Protein AF-A0A955TAJ7-F1 (afdb_monomer)

Foldseek 3Di:
DPPLPPLVVLLCVLLVVVCLVVQLVVLVVVQVVVQPPHDRPPVLSVLLSLLSSLLSSLVSLVVCLVCLVVCLPVPCVRCDNVVVADSVRSNVSSVCSNVSSVVSVVVSCVVPVVVVVD

Solvent-accessible surface area (ba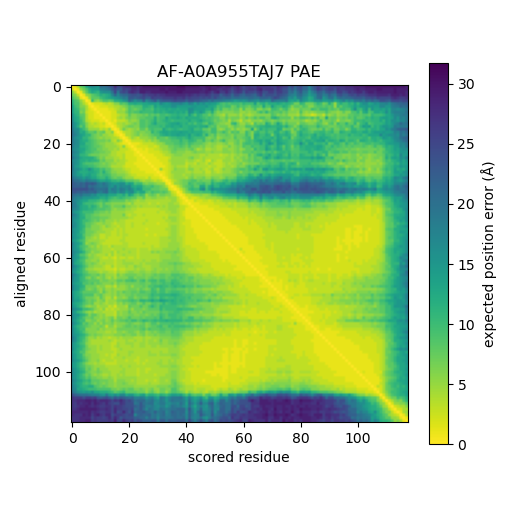ckbone atoms only — not comparable to full-atom values): 6492 Å² total; per-residue (Å²): 134,85,74,75,75,52,69,68,56,46,53,40,57,48,35,44,51,88,57,44,64,64,56,49,53,52,46,54,52,51,52,54,62,77,30,74,94,56,81,78,58,61,69,60,47,51,49,52,45,50,19,50,52,26,35,50,25,12,52,39,28,46,52,56,64,71,39,35,77,57,33,49,75,80,40,44,83,40,44,53,56,52,61,75,36,52,67,69,58,45,50,53,50,17,51,51,25,36,53,53,14,50,50,49,47,48,69,61,40,62,74,53,59,60,65,76,75,109

Structure (mmCIF, N/CA/C/O backbone):
data_AF-A0A955TAJ7-F1
#
_entry.id   AF-A0A955TAJ7-F1
#
loop_
_atom_site.group_PDB
_atom_site.id
_atom_site.type_symbol
_atom_site.label_atom_id
_atom_site.label_alt_id
_atom_site.label_comp_id
_atom_site.label_asym_id
_atom_site.label_entity_id
_atom_site.label_seq_id
_atom_site.pdbx_PDB_ins_code
_atom_site.Cartn_x
_atom_site.Cartn_y
_atom_site.Cartn_z
_atom_site.occupancy
_atom_site.B_iso_or_equiv
_atom_site.auth_seq_id
_atom_site.auth_comp_id
_atom_site.auth_asym_id
_atom_site.auth_atom_id
_atom_site.pdbx_PDB_model_num
ATOM 1 N N . MET A 1 1 ? -3.013 15.726 25.857 1.00 39.78 1 MET A N 1
ATOM 2 C CA . MET A 1 1 ? -3.507 16.052 24.502 1.00 39.78 1 MET A CA 1
ATOM 3 C C . MET A 1 1 ? -3.246 14.848 23.608 1.00 39.78 1 MET A C 1
ATOM 5 O O . MET A 1 1 ? -2.173 14.737 23.035 1.00 39.78 1 MET A O 1
ATOM 9 N N . THR A 1 2 ? -4.161 13.878 23.586 1.00 42.50 2 THR A N 1
ATOM 10 C CA . THR A 1 2 ? -4.044 12.680 22.743 1.00 42.50 2 THR A CA 1
ATOM 11 C C . THR A 1 2 ? -4.406 13.080 21.320 1.00 42.50 2 THR A C 1
ATOM 13 O O . THR A 1 2 ? -5.582 13.192 20.983 1.00 42.50 2 THR A O 1
ATOM 16 N N . SER A 1 3 ? -3.397 13.397 20.513 1.00 45.59 3 SER A N 1
ATOM 17 C CA . SER A 1 3 ? -3.559 13.656 19.088 1.00 45.59 3 SER A CA 1
ATOM 18 C C . SER A 1 3 ? -4.218 12.438 18.451 1.00 45.59 3 SER A C 1
ATOM 20 O O . SER A 1 3 ? -3.631 11.359 18.395 1.00 45.59 3 SER A O 1
ATOM 22 N N . THR A 1 4 ? -5.462 12.598 18.001 1.00 56.94 4 THR A N 1
ATOM 23 C CA . THR A 1 4 ? -6.142 11.629 17.145 1.00 56.94 4 THR A CA 1
ATOM 24 C C . THR A 1 4 ? -5.163 11.270 16.025 1.00 56.94 4 THR A C 1
ATOM 26 O O . THR A 1 4 ? -4.752 12.183 15.298 1.00 56.94 4 THR A O 1
ATOM 29 N N . PRO A 1 5 ? -4.703 10.011 15.892 1.00 56.72 5 PRO A N 1
ATOM 30 C CA . PRO A 1 5 ? -3.818 9.661 14.793 1.00 56.72 5 PRO A CA 1
ATOM 31 C C . PRO A 1 5 ? -4.544 10.036 13.503 1.00 56.72 5 PRO A C 1
ATOM 33 O O . PRO A 1 5 ? -5.714 9.688 13.322 1.00 56.72 5 PRO A O 1
ATOM 36 N N . SER A 1 6 ? -3.891 10.832 12.652 1.00 76.06 6 SER A N 1
ATOM 37 C CA . SER A 1 6 ? -4.514 11.302 11.418 1.00 76.06 6 SER A CA 1
ATOM 38 C C . SER A 1 6 ? -5.003 10.087 10.627 1.00 76.06 6 SER A C 1
ATOM 40 O O . SER A 1 6 ? -4.326 9.057 10.588 1.00 76.06 6 SER A O 1
ATOM 42 N N . LYS A 1 7 ? -6.186 10.177 10.003 1.00 72.38 7 LYS A N 1
ATOM 43 C CA . LYS A 1 7 ? -6.753 9.070 9.206 1.00 72.38 7 LYS A CA 1
ATOM 44 C C . LYS A 1 7 ? -5.724 8.501 8.220 1.00 72.38 7 LYS A C 1
ATOM 46 O O . LYS A 1 7 ? -5.642 7.293 8.048 1.00 72.38 7 LYS A O 1
ATOM 51 N N . LEU A 1 8 ? -4.877 9.371 7.665 1.00 72.38 8 LEU A N 1
ATOM 52 C CA . LEU A 1 8 ? -3.763 9.020 6.786 1.00 72.38 8 LEU A CA 1
ATOM 53 C C . LEU A 1 8 ? -2.785 8.014 7.418 1.00 72.38 8 LEU A C 1
ATOM 55 O O . LEU A 1 8 ? -2.403 7.040 6.779 1.00 72.38 8 LEU A O 1
ATOM 59 N N . LYS A 1 9 ? -2.414 8.216 8.687 1.00 74.56 9 LYS A N 1
ATOM 60 C CA . LYS A 1 9 ? -1.512 7.319 9.417 1.00 74.56 9 LYS A CA 1
ATOM 61 C C . LYS A 1 9 ? -2.155 5.957 9.675 1.00 74.56 9 LYS A C 1
ATOM 63 O O . LYS A 1 9 ? -1.482 4.942 9.563 1.00 74.56 9 LYS A O 1
ATOM 68 N N . ALA A 1 10 ? -3.458 5.925 9.955 1.00 74.56 10 ALA A N 1
ATOM 69 C CA . ALA A 1 10 ? -4.182 4.669 10.134 1.00 74.56 10 ALA A CA 1
ATOM 70 C C . ALA A 1 10 ? -4.235 3.849 8.831 1.00 74.56 10 ALA A C 1
ATOM 72 O O . ALA A 1 10 ? -4.032 2.639 8.868 1.00 74.56 10 ALA A O 1
ATOM 73 N N . PHE A 1 11 ? -4.452 4.496 7.680 1.00 73.06 11 PHE A N 1
ATOM 74 C CA . PHE A 1 11 ? -4.389 3.821 6.376 1.00 73.06 11 PHE A CA 1
ATOM 75 C C . PHE A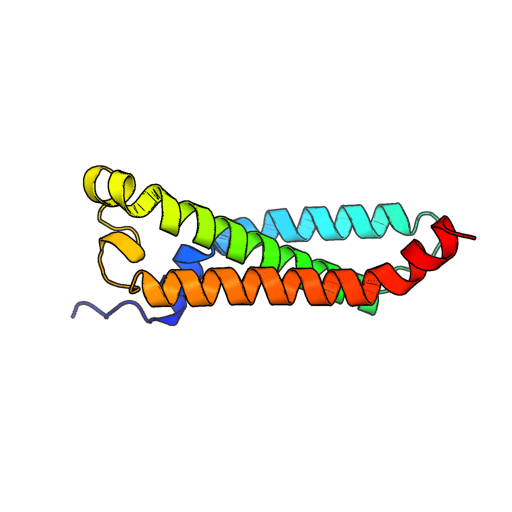 1 11 ? -2.962 3.384 6.014 1.00 73.06 11 PHE A C 1
ATOM 77 O O . PHE A 1 11 ? -2.778 2.310 5.449 1.00 73.06 11 PHE A O 1
ATOM 84 N N . ALA A 1 12 ? -1.944 4.164 6.389 1.00 74.62 12 ALA A N 1
ATOM 85 C CA . ALA A 1 12 ? -0.543 3.781 6.214 1.00 74.62 12 ALA A CA 1
ATOM 86 C C . ALA A 1 12 ? -0.140 2.567 7.072 1.00 74.62 12 ALA A C 1
ATOM 88 O O . ALA A 1 12 ? 0.614 1.705 6.617 1.00 74.62 12 ALA A O 1
ATOM 89 N N . GLU A 1 13 ? -0.657 2.485 8.301 1.00 78.56 13 GLU A N 1
ATOM 90 C CA . GLU A 1 13 ? -0.504 1.321 9.179 1.00 78.56 13 GLU A CA 1
ATOM 91 C C . GLU A 1 13 ? -1.222 0.094 8.600 1.00 78.56 13 GLU A C 1
ATOM 93 O O . GLU A 1 13 ? -0.621 -0.976 8.541 1.00 78.56 13 GLU A O 1
ATOM 98 N N . LEU A 1 14 ? -2.453 0.261 8.098 1.00 75.88 14 LEU A N 1
ATOM 99 C CA . LEU A 1 14 ? -3.228 -0.804 7.446 1.00 75.88 14 LEU A CA 1
ATOM 100 C C . LEU A 1 14 ? -2.498 -1.372 6.216 1.00 75.88 14 LEU A C 1
ATOM 102 O O . LEU A 1 14 ? -2.395 -2.582 6.043 1.00 75.88 14 LEU A O 1
ATOM 106 N N . GLY A 1 15 ? -1.928 -0.497 5.386 1.00 71.12 15 GLY A N 1
ATOM 107 C CA . GLY A 1 15 ? -1.125 -0.887 4.226 1.00 71.12 15 GLY A CA 1
ATOM 108 C C . GLY A 1 15 ? 0.266 -1.432 4.562 1.00 71.12 15 GLY A C 1
ATOM 109 O O . GLY A 1 15 ? 1.011 -1.792 3.655 1.00 71.12 15 GLY A O 1
ATOM 110 N N . ARG A 1 16 ? 0.650 -1.452 5.848 1.00 79.00 16 ARG A N 1
ATOM 111 C CA . ARG A 1 16 ? 2.006 -1.761 6.336 1.00 79.00 16 ARG A CA 1
ATOM 112 C C . ARG A 1 16 ? 3.093 -1.085 5.492 1.00 79.00 16 ARG A C 1
ATOM 114 O O . ARG A 1 16 ? 4.070 -1.726 5.105 1.00 79.00 16 ARG A O 1
ATOM 121 N N . ILE A 1 17 ? 2.937 0.222 5.239 1.00 73.56 17 ILE A N 1
ATOM 122 C CA . ILE A 1 17 ? 3.830 1.015 4.368 1.00 73.56 17 ILE A CA 1
ATOM 123 C C . ILE A 1 17 ? 5.301 0.930 4.813 1.00 73.56 17 ILE A C 1
ATOM 125 O O . ILE A 1 17 ? 6.202 1.021 3.987 1.00 73.56 17 ILE A O 1
ATOM 129 N N . SER A 1 18 ? 5.572 0.663 6.095 1.00 73.44 18 SER A N 1
ATOM 130 C CA . SER A 1 18 ? 6.942 0.457 6.589 1.00 73.44 18 SER A CA 1
ATOM 131 C C . SER A 1 18 ? 7.697 -0.688 5.893 1.00 73.44 18 SER A C 1
ATOM 133 O O . SER A 1 18 ? 8.921 -0.642 5.839 1.00 73.44 18 SER A O 1
ATOM 135 N N . ASN A 1 19 ? 6.999 -1.692 5.352 1.00 75.25 19 ASN A N 1
ATOM 136 C CA . ASN A 1 19 ? 7.602 -2.820 4.626 1.00 75.25 19 ASN A CA 1
ATOM 137 C C . ASN A 1 19 ? 7.719 -2.565 3.114 1.00 75.25 19 ASN A C 1
ATOM 139 O O . ASN A 1 19 ? 8.298 -3.366 2.379 1.00 75.25 19 ASN A O 1
ATOM 143 N N . MET A 1 20 ? 7.165 -1.450 2.637 1.00 74.62 20 MET A N 1
ATOM 144 C CA . MET A 1 20 ? 7.141 -1.084 1.226 1.00 74.62 20 MET A CA 1
ATOM 145 C C . MET A 1 20 ? 8.545 -0.968 0.603 1.00 74.62 20 MET A C 1
ATOM 147 O O . MET A 1 20 ? 8.691 -1.447 -0.518 1.00 74.62 20 MET A O 1
ATOM 151 N N . PRO A 1 21 ? 9.601 -0.465 1.285 1.00 78.44 21 PRO A N 1
ATOM 152 C CA . PRO A 1 21 ? 10.946 -0.398 0.704 1.00 78.44 21 PRO A CA 1
ATOM 153 C C . PRO A 1 21 ? 11.465 -1.742 0.183 1.00 78.44 21 PRO A C 1
ATOM 155 O O . PRO A 1 21 ? 11.994 -1.795 -0.920 1.00 78.44 21 PRO A O 1
ATOM 158 N N . THR A 1 22 ? 11.250 -2.838 0.918 1.00 75.06 22 THR A N 1
ATOM 159 C CA . THR A 1 22 ? 11.670 -4.185 0.495 1.00 75.06 22 THR A CA 1
ATOM 160 C C . THR A 1 22 ? 10.912 -4.654 -0.746 1.00 75.06 22 THR A C 1
ATOM 162 O O . THR A 1 22 ? 11.482 -5.265 -1.648 1.00 75.06 22 THR A O 1
ATOM 165 N N . CYS A 1 23 ? 9.615 -4.352 -0.812 1.00 75.19 23 CYS A N 1
ATOM 166 C CA . CYS A 1 23 ? 8.796 -4.684 -1.972 1.00 75.19 23 CYS A CA 1
ATOM 167 C C . CYS A 1 23 ? 9.274 -3.908 -3.213 1.00 75.19 23 CYS A C 1
ATOM 169 O O . CYS A 1 23 ? 9.459 -4.496 -4.276 1.00 75.19 23 CYS A O 1
ATOM 171 N N . LEU A 1 24 ? 9.579 -2.614 -3.052 1.00 79.06 24 LEU A N 1
ATOM 172 C CA . LEU A 1 24 ? 10.100 -1.752 -4.116 1.00 79.06 24 LEU A CA 1
ATOM 173 C C . LEU A 1 24 ? 11.465 -2.232 -4.631 1.00 79.06 24 LEU A C 1
ATOM 175 O O . LEU A 1 24 ? 11.663 -2.309 -5.841 1.00 79.06 24 LEU A O 1
ATOM 179 N N . THR A 1 25 ? 12.395 -2.604 -3.745 1.00 80.69 25 THR A N 1
ATOM 180 C CA . THR A 1 25 ? 13.716 -3.100 -4.168 1.00 80.69 25 THR A CA 1
ATOM 181 C C . THR A 1 25 ? 13.613 -4.389 -4.975 1.00 80.69 25 THR A C 1
ATOM 183 O O . THR A 1 25 ? 14.326 -4.539 -5.962 1.00 80.69 25 THR A O 1
ATOM 186 N N . ASN A 1 26 ? 12.695 -5.292 -4.615 1.00 81.06 26 ASN A N 1
ATOM 187 C CA . ASN A 1 26 ? 12.484 -6.535 -5.360 1.00 81.06 26 ASN A CA 1
ATOM 188 C C . ASN A 1 26 ? 11.955 -6.270 -6.775 1.00 81.06 26 ASN A C 1
ATOM 190 O O . ASN A 1 26 ? 12.395 -6.923 -7.720 1.00 81.06 26 ASN A O 1
ATOM 194 N N . VAL A 1 27 ? 11.053 -5.295 -6.934 1.00 80.38 27 VAL A N 1
ATOM 195 C CA . VAL A 1 27 ? 10.550 -4.892 -8.256 1.00 80.38 27 VAL A CA 1
ATOM 196 C C . VAL A 1 27 ? 11.663 -4.294 -9.107 1.00 80.38 27 VAL A C 1
ATOM 198 O O . VAL A 1 27 ? 11.815 -4.690 -10.257 1.00 80.38 27 VAL A O 1
ATOM 201 N N . LEU A 1 28 ? 12.479 -3.398 -8.544 1.00 80.06 28 LEU A N 1
ATOM 202 C CA . LEU A 1 28 ? 13.607 -2.800 -9.265 1.00 80.06 28 LEU A CA 1
ATOM 203 C C . LEU A 1 28 ? 14.610 -3.859 -9.735 1.00 80.06 28 LEU A C 1
ATOM 205 O O . LEU A 1 28 ? 15.052 -3.814 -10.881 1.00 80.06 28 LEU A O 1
ATOM 209 N N . VAL A 1 29 ? 14.926 -4.835 -8.879 1.00 82.00 29 VAL A N 1
ATOM 210 C CA . VAL A 1 29 ? 15.778 -5.972 -9.253 1.00 82.00 29 VAL A CA 1
ATOM 211 C C . VAL A 1 29 ? 15.129 -6.780 -10.377 1.00 82.00 29 VAL A C 1
ATOM 213 O O . VAL A 1 29 ? 15.790 -7.047 -11.378 1.00 82.00 29 VAL A O 1
ATOM 216 N N . GLY A 1 30 ? 13.837 -7.100 -10.275 1.00 76.38 30 GLY A N 1
ATOM 217 C CA . GLY A 1 30 ? 13.100 -7.803 -11.328 1.00 76.38 30 GLY A CA 1
ATOM 218 C C . GLY A 1 30 ? 13.135 -7.071 -12.672 1.00 76.38 30 GLY A C 1
ATOM 219 O O . GLY A 1 30 ? 13.478 -7.671 -13.686 1.00 76.38 30 GLY A O 1
ATOM 220 N N . CYS A 1 31 ? 12.872 -5.761 -12.676 1.00 76.88 31 CYS A N 1
ATOM 221 C CA . CYS A 1 31 ? 12.945 -4.932 -13.879 1.00 76.88 31 CYS A CA 1
ATOM 222 C C . CYS A 1 31 ? 14.368 -4.859 -14.449 1.00 76.88 31 CYS A C 1
ATOM 224 O O . CYS A 1 31 ? 14.527 -4.904 -15.661 1.00 76.88 31 CYS A O 1
ATOM 226 N N . SER A 1 32 ? 15.404 -4.802 -13.604 1.00 76.12 32 SER A N 1
ATOM 227 C CA . SER A 1 32 ? 16.795 -4.797 -14.078 1.00 76.12 32 SER A CA 1
ATOM 228 C C . SER A 1 32 ? 17.221 -6.113 -14.738 1.00 76.12 32 SER A C 1
ATOM 230 O O . SER A 1 32 ? 18.015 -6.085 -15.676 1.00 76.12 32 SER A O 1
ATOM 232 N N . ILE A 1 33 ? 16.675 -7.247 -14.277 1.00 78.38 33 ILE A N 1
ATOM 233 C CA . ILE A 1 33 ? 16.916 -8.575 -14.863 1.00 78.38 33 ILE A CA 1
ATOM 234 C C . ILE A 1 33 ? 16.184 -8.717 -16.205 1.00 78.38 33 ILE A C 1
ATOM 236 O O . ILE A 1 33 ? 16.722 -9.330 -17.122 1.00 78.38 33 ILE A O 1
ATOM 240 N N . ASP A 1 34 ? 14.991 -8.133 -16.340 1.00 72.38 34 ASP A N 1
ATOM 241 C CA . ASP A 1 34 ? 14.222 -8.139 -17.596 1.00 72.38 34 ASP A CA 1
ATOM 242 C C . ASP A 1 34 ? 14.975 -7.422 -18.736 1.00 72.38 34 ASP A C 1
ATOM 244 O O . ASP A 1 34 ? 14.925 -7.848 -19.883 1.00 72.38 34 ASP A O 1
ATOM 248 N N . THR A 1 35 ? 15.746 -6.377 -18.417 1.00 67.56 35 THR A N 1
ATOM 249 C CA . THR A 1 35 ? 16.522 -5.576 -19.386 1.00 67.56 35 THR A CA 1
ATOM 250 C C . THR A 1 35 ? 17.990 -5.989 -19.536 1.00 67.56 35 THR A C 1
ATOM 252 O O . THR A 1 35 ? 18.828 -5.146 -19.856 1.00 67.56 35 THR A O 1
ATOM 255 N N . VAL A 1 36 ? 18.372 -7.249 -19.295 1.00 67.25 36 VAL A N 1
ATOM 256 C CA . VAL A 1 36 ? 19.774 -7.681 -19.496 1.00 67.25 36 VAL A CA 1
ATOM 257 C C . VAL A 1 36 ? 20.204 -7.417 -20.950 1.00 67.25 36 VAL A C 1
ATOM 259 O O . VAL A 1 36 ? 19.825 -8.143 -21.862 1.00 67.25 36 VAL A O 1
ATOM 262 N N . GLY A 1 37 ? 21.020 -6.375 -21.152 1.00 58.84 37 GLY A N 1
ATOM 263 C CA . GLY A 1 37 ? 21.509 -5.937 -22.467 1.00 58.84 37 GLY A CA 1
ATOM 264 C C . GLY A 1 37 ? 20.797 -4.718 -23.072 1.00 58.84 37 GLY A C 1
ATOM 265 O O . GLY A 1 37 ? 21.238 -4.239 -24.114 1.00 58.84 37 GLY A O 1
ATOM 266 N N . GLU A 1 38 ? 19.768 -4.174 -22.417 1.00 72.81 38 GLU A N 1
ATOM 267 C CA . GLU A 1 38 ? 18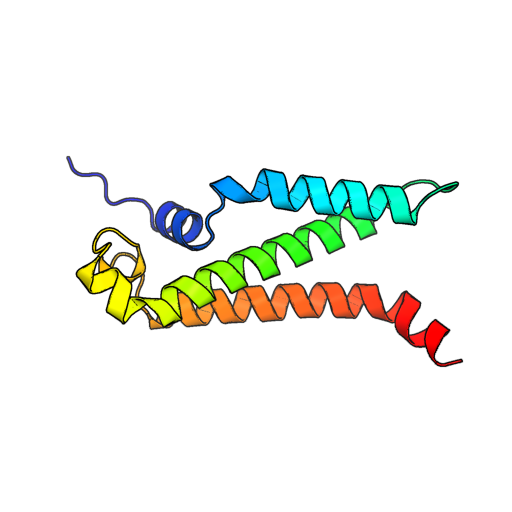.992 -3.013 -22.875 1.00 72.81 38 GLU A CA 1
ATOM 268 C C . GLU A 1 38 ? 18.907 -1.904 -21.810 1.00 72.81 38 GLU A C 1
ATOM 270 O O . GLU A 1 38 ? 19.235 -2.091 -20.637 1.00 72.81 38 GLU A O 1
ATOM 275 N N . THR A 1 39 ? 18.483 -0.704 -22.216 1.00 75.56 39 THR A N 1
ATOM 276 C CA . THR A 1 39 ? 18.231 0.402 -21.283 1.00 75.56 39 THR A CA 1
ATOM 277 C C . THR A 1 39 ? 16.926 0.185 -20.527 1.00 75.56 39 THR A C 1
ATOM 279 O O . THR A 1 39 ? 15.902 -0.107 -21.139 1.00 75.56 39 THR A O 1
ATOM 282 N N . LEU A 1 40 ? 16.944 0.417 -19.214 1.00 76.88 40 LEU A N 1
ATOM 283 C CA . LEU A 1 40 ? 15.753 0.347 -18.373 1.00 76.88 40 LEU A CA 1
ATOM 284 C C . LEU A 1 40 ? 14.669 1.321 -18.865 1.00 76.88 40 LEU A C 1
ATOM 286 O O . LEU A 1 40 ? 14.884 2.537 -18.890 1.00 76.88 40 LEU A O 1
ATOM 290 N N . ASP A 1 41 ? 13.485 0.804 -19.196 1.00 83.06 41 ASP A N 1
ATOM 291 C CA . ASP A 1 41 ? 12.309 1.646 -19.401 1.00 83.06 41 ASP A CA 1
ATOM 292 C C . ASP A 1 41 ? 11.784 2.105 -18.036 1.00 83.06 41 ASP A C 1
ATOM 294 O O . ASP A 1 41 ? 11.087 1.383 -17.312 1.00 83.06 41 ASP A O 1
ATOM 298 N N . TRP A 1 42 ? 12.144 3.335 -17.675 1.00 82.69 42 TRP A N 1
ATOM 299 C CA . TRP A 1 42 ? 11.722 3.958 -16.428 1.00 82.69 42 TRP A CA 1
ATOM 300 C C . TRP A 1 42 ? 10.207 4.131 -16.335 1.00 82.69 42 TRP A C 1
ATOM 302 O O . TRP A 1 42 ? 9.667 4.007 -15.238 1.00 82.69 42 TRP A O 1
ATOM 312 N N . ASN A 1 43 ? 9.500 4.355 -17.445 1.00 84.94 43 ASN A N 1
ATOM 313 C CA . ASN A 1 43 ? 8.047 4.509 -17.416 1.00 84.94 43 ASN A CA 1
ATOM 314 C C . ASN A 1 43 ? 7.387 3.180 -17.045 1.00 84.94 43 ASN A C 1
ATOM 316 O O . ASN A 1 43 ? 6.580 3.124 -16.114 1.00 84.94 43 ASN A O 1
ATOM 320 N N . ARG A 1 44 ? 7.789 2.092 -17.712 1.00 82.94 44 ARG A N 1
ATOM 321 C CA . ARG A 1 44 ? 7.311 0.740 -17.393 1.00 82.94 44 ARG A CA 1
ATOM 322 C C . ARG A 1 44 ? 7.692 0.338 -15.971 1.00 82.94 44 ARG A C 1
ATOM 324 O O . ARG A 1 44 ? 6.840 -0.140 -15.227 1.00 82.94 44 ARG A O 1
ATOM 331 N N . THR A 1 45 ? 8.931 0.599 -15.560 1.00 83.94 45 THR A N 1
ATOM 332 C CA . THR A 1 45 ? 9.415 0.286 -14.207 1.00 83.94 45 THR A CA 1
ATOM 333 C C . THR A 1 45 ? 8.599 1.010 -13.137 1.00 83.94 45 THR A C 1
ATOM 335 O O . THR A 1 45 ? 8.177 0.385 -12.163 1.00 83.94 45 THR A O 1
ATOM 338 N N . LEU A 1 46 ? 8.313 2.304 -13.315 1.00 86.12 46 LEU A N 1
ATOM 339 C CA . LEU A 1 46 ? 7.490 3.078 -12.380 1.00 86.12 46 LEU A CA 1
ATOM 340 C C . LEU A 1 46 ? 6.050 2.559 -12.315 1.00 86.12 46 LEU A C 1
ATOM 342 O O . LEU A 1 46 ? 5.495 2.443 -11.222 1.00 86.12 46 LEU A O 1
ATOM 346 N N . LEU A 1 47 ? 5.458 2.203 -13.458 1.00 86.56 47 LEU A N 1
ATOM 347 C CA . LEU A 1 47 ? 4.103 1.653 -13.512 1.00 86.56 47 LEU A CA 1
ATOM 348 C C . LEU A 1 47 ? 4.008 0.280 -12.833 1.00 86.56 47 LEU A C 1
ATOM 350 O O . LEU A 1 47 ? 3.110 0.071 -12.019 1.00 86.56 47 LEU A O 1
ATOM 354 N N . VAL A 1 48 ? 4.956 -0.629 -13.090 1.00 86.00 48 VAL A N 1
ATOM 355 C CA . VAL A 1 48 ? 5.028 -1.936 -12.408 1.00 86.00 48 VAL A CA 1
ATOM 356 C C . VAL A 1 48 ? 5.225 -1.740 -10.906 1.00 86.00 48 VAL A C 1
ATOM 358 O O . VAL A 1 48 ? 4.543 -2.370 -10.099 1.00 86.00 48 VAL A O 1
ATOM 361 N N . THR A 1 49 ? 6.108 -0.821 -10.517 1.00 86.31 49 THR A N 1
ATOM 362 C CA . THR A 1 49 ? 6.368 -0.489 -9.110 1.00 86.31 49 THR A CA 1
ATOM 363 C C . THR A 1 49 ? 5.105 0.008 -8.407 1.00 86.31 49 THR A C 1
ATOM 365 O O . THR A 1 49 ? 4.779 -0.458 -7.313 1.00 86.31 49 THR A O 1
ATOM 368 N N . LEU A 1 50 ? 4.357 0.913 -9.043 1.00 88.69 50 LEU A N 1
ATOM 369 C CA . LEU A 1 50 ? 3.084 1.407 -8.525 1.00 88.69 50 LEU A CA 1
ATOM 370 C C . LEU A 1 50 ? 2.043 0.286 -8.418 1.00 88.69 50 LEU A C 1
ATOM 372 O O . LEU A 1 50 ? 1.363 0.176 -7.398 1.00 88.69 50 LEU A O 1
ATOM 376 N N . ALA A 1 51 ? 1.935 -0.564 -9.439 1.00 88.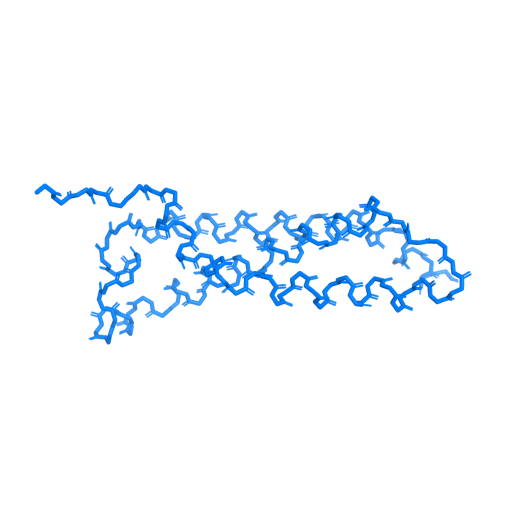12 51 ALA A N 1
ATOM 377 C CA . ALA A 1 51 ? 0.991 -1.672 -9.442 1.00 88.12 51 ALA A CA 1
ATOM 378 C C . ALA A 1 51 ? 1.267 -2.658 -8.301 1.00 88.12 51 ALA A C 1
ATOM 380 O O . ALA A 1 51 ? 0.358 -3.004 -7.547 1.00 88.12 51 ALA A O 1
ATOM 381 N N . VAL A 1 52 ? 2.529 -3.053 -8.117 1.00 88.06 52 VAL A N 1
ATOM 382 C CA . VAL A 1 52 ? 2.941 -3.949 -7.030 1.00 88.06 52 VAL A CA 1
ATOM 383 C C . VAL A 1 52 ? 2.706 -3.305 -5.665 1.00 88.06 52 VAL A C 1
ATOM 385 O O . VAL A 1 52 ? 2.205 -3.973 -4.763 1.00 88.06 52 VAL A O 1
ATOM 388 N N . ALA A 1 53 ? 2.982 -2.007 -5.505 1.00 88.38 53 ALA A N 1
ATOM 389 C CA . ALA A 1 53 ? 2.697 -1.291 -4.263 1.00 88.38 53 ALA A CA 1
ATOM 390 C C . ALA A 1 53 ? 1.201 -1.303 -3.906 1.00 88.38 53 ALA A C 1
ATOM 392 O O . ALA A 1 53 ? 0.839 -1.509 -2.743 1.00 88.38 53 ALA A O 1
ATOM 393 N N . LEU A 1 54 ? 0.328 -1.114 -4.900 1.00 89.88 54 LEU A N 1
ATOM 394 C CA . LEU A 1 54 ? -1.121 -1.174 -4.723 1.00 89.88 54 LEU A CA 1
ATOM 395 C C . LEU A 1 54 ? -1.591 -2.591 -4.384 1.00 89.88 54 LEU A C 1
ATOM 397 O O . LEU A 1 54 ? -2.347 -2.760 -3.429 1.00 89.88 54 LEU A O 1
ATOM 401 N N . LEU A 1 55 ? -1.106 -3.609 -5.096 1.00 89.69 55 LEU A N 1
ATOM 402 C CA . LEU A 1 55 ? -1.443 -5.008 -4.820 1.00 89.69 55 LEU A CA 1
ATOM 403 C C . LEU A 1 55 ? -0.975 -5.447 -3.433 1.00 89.69 55 LEU A C 1
ATOM 405 O O . LEU A 1 55 ? -1.743 -6.071 -2.705 1.00 89.69 55 LEU A O 1
ATOM 409 N N . TYR A 1 56 ? 0.245 -5.075 -3.041 1.00 89.88 56 TYR A N 1
ATOM 410 C CA . TYR A 1 56 ? 0.767 -5.327 -1.702 1.00 89.88 56 TYR A CA 1
ATOM 411 C C . TYR A 1 56 ? -0.132 -4.670 -0.653 1.00 89.88 56 TYR A C 1
ATOM 413 O O . TYR A 1 56 ? -0.649 -5.350 0.228 1.00 89.88 56 TYR A O 1
ATOM 421 N N . THR A 1 57 ? -0.402 -3.370 -0.793 1.00 89.75 57 THR A N 1
ATOM 422 C CA . THR A 1 57 ? -1.252 -2.611 0.138 1.00 89.75 57 THR A CA 1
ATOM 423 C C . THR A 1 57 ? -2.656 -3.213 0.252 1.00 89.75 57 THR A C 1
ATOM 425 O O . THR A 1 57 ? -3.170 -3.383 1.359 1.00 89.75 57 THR A O 1
ATOM 428 N N . GLY A 1 58 ? -3.258 -3.581 -0.881 1.00 90.81 58 GLY A N 1
ATOM 429 C CA . GLY A 1 58 ? -4.552 -4.253 -0.938 1.00 90.81 58 GLY A CA 1
ATOM 430 C C . GLY A 1 58 ? -4.525 -5.624 -0.262 1.00 90.81 58 GLY A C 1
ATOM 431 O O . GLY A 1 58 ? -5.405 -5.915 0.541 1.00 90.81 58 GLY A O 1
ATOM 432 N N . GLY A 1 59 ? -3.490 -6.433 -0.501 1.00 89.88 59 GLY A N 1
ATOM 433 C CA . GLY A 1 59 ? -3.299 -7.730 0.153 1.00 89.88 59 GLY A CA 1
ATOM 434 C C . GLY A 1 59 ? -3.097 -7.622 1.668 1.00 89.88 59 GLY A C 1
ATOM 435 O O . GLY A 1 59 ? -3.629 -8.431 2.424 1.00 89.88 59 GLY A O 1
ATOM 436 N N . MET A 1 60 ? -2.403 -6.586 2.146 1.00 90.69 60 MET A N 1
ATOM 437 C CA . MET A 1 60 ? -2.259 -6.344 3.586 1.00 90.69 60 MET A CA 1
ATOM 438 C C . MET A 1 60 ? -3.585 -5.937 4.230 1.00 90.69 60 MET A C 1
ATOM 440 O O . MET A 1 60 ? -3.943 -6.478 5.277 1.00 90.69 60 MET A O 1
ATOM 444 N N . ALA A 1 61 ? -4.337 -5.045 3.579 1.00 90.31 61 ALA A N 1
ATOM 445 C CA . ALA A 1 61 ? -5.677 -4.677 4.022 1.00 90.31 61 ALA A CA 1
ATOM 446 C C . ALA A 1 61 ? -6.631 -5.884 4.008 1.00 90.31 61 ALA A C 1
ATOM 448 O O . ALA A 1 61 ? -7.455 -6.016 4.908 1.00 90.31 61 ALA A O 1
ATOM 449 N N . MET A 1 62 ? -6.489 -6.781 3.027 1.00 91.25 62 MET A N 1
ATOM 450 C CA . MET A 1 62 ? -7.238 -8.034 2.944 1.00 91.25 62 MET A CA 1
ATOM 451 C C . MET A 1 62 ? -6.996 -8.912 4.172 1.00 91.25 62 MET A C 1
ATOM 453 O O . MET A 1 62 ? -7.964 -9.305 4.821 1.00 91.25 62 MET A O 1
ATOM 457 N N . ASN A 1 63 ? -5.733 -9.148 4.537 1.00 91.06 63 ASN A N 1
ATOM 458 C CA . ASN A 1 63 ? -5.386 -9.925 5.731 1.00 91.06 63 ASN A CA 1
ATOM 459 C C . ASN A 1 63 ? -6.018 -9.326 6.996 1.00 91.06 63 ASN A C 1
ATOM 461 O O . ASN A 1 63 ? -6.720 -10.023 7.717 1.00 91.06 63 ASN A O 1
ATOM 465 N N . ASP A 1 64 ? -5.871 -8.017 7.216 1.00 89.25 64 ASP A N 1
ATOM 466 C CA . ASP A 1 64 ? -6.430 -7.350 8.401 1.00 89.25 64 ASP A CA 1
ATOM 467 C C . ASP A 1 64 ? -7.981 -7.374 8.428 1.00 89.25 64 ASP A C 1
ATOM 469 O O . ASP A 1 64 ? -8.586 -7.416 9.500 1.00 89.25 64 ASP A O 1
ATOM 473 N N . VAL A 1 65 ? -8.654 -7.360 7.267 1.00 91.25 65 VAL A N 1
ATOM 474 C CA . VAL A 1 65 ? -10.124 -7.477 7.175 1.00 91.25 65 VAL A CA 1
ATOM 475 C C . VAL A 1 65 ? -10.609 -8.886 7.526 1.00 91.25 65 VAL A C 1
ATOM 477 O O . VAL A 1 65 ? -11.654 -9.021 8.172 1.00 91.25 65 VAL A O 1
ATOM 480 N N . PHE A 1 66 ? -9.899 -9.929 7.089 1.00 91.69 66 PHE A N 1
ATOM 481 C CA . PHE A 1 66 ? -10.255 -11.319 7.398 1.00 91.69 66 PHE A CA 1
ATOM 482 C C . PHE A 1 66 ? -9.891 -11.703 8.834 1.00 91.69 66 PHE A C 1
ATOM 484 O O . PHE A 1 66 ? -10.663 -12.406 9.489 1.00 91.69 66 PHE A O 1
ATOM 491 N N . ASP A 1 67 ? -8.786 -11.166 9.349 1.00 91.50 67 ASP A N 1
ATOM 492 C CA . ASP A 1 67 ? -8.286 -11.449 10.692 1.00 91.50 67 ASP A CA 1
ATOM 493 C C . ASP A 1 67 ? -8.959 -10.600 11.785 1.00 91.50 67 ASP A C 1
ATOM 495 O O . ASP A 1 67 ? -8.673 -10.802 12.964 1.00 91.50 67 ASP A O 1
ATOM 499 N N . GLU A 1 68 ? -9.905 -9.705 11.453 1.00 89.38 68 GLU A N 1
ATOM 500 C CA . GLU A 1 68 ? -10.549 -8.780 12.408 1.00 89.38 68 GLU A CA 1
ATOM 501 C C . GLU A 1 68 ? -11.026 -9.477 13.698 1.00 89.38 68 GLU A C 1
ATOM 503 O O . GLU A 1 68 ? -10.873 -8.945 14.800 1.00 89.38 68 GLU A O 1
ATOM 508 N N . GLY A 1 69 ? -11.616 -10.672 13.581 1.00 89.94 69 GLY A N 1
ATOM 509 C CA . GLY A 1 69 ? -12.136 -11.421 14.727 1.00 89.94 69 GLY A CA 1
ATOM 510 C C . GLY A 1 69 ? -11.050 -11.932 15.681 1.00 89.94 69 GLY A C 1
ATOM 511 O O . GLY A 1 69 ? -11.276 -11.972 16.894 1.00 89.94 69 GLY A O 1
ATOM 512 N N . VAL A 1 70 ? -9.888 -12.307 15.141 1.00 89.75 70 VAL A N 1
ATOM 513 C CA . VAL A 1 70 ? -8.710 -12.747 15.905 1.00 89.75 70 VAL A CA 1
ATOM 514 C C . VAL A 1 70 ? -7.974 -11.526 16.449 1.00 89.75 70 VAL A C 1
ATOM 516 O O . VAL A 1 70 ? -7.720 -11.442 17.651 1.00 89.75 70 VAL A O 1
ATOM 519 N N . ASP A 1 71 ? -7.747 -10.522 15.600 1.00 90.06 71 ASP A N 1
ATOM 520 C CA . ASP A 1 71 ? -7.080 -9.273 15.961 1.00 90.06 71 ASP A CA 1
ATOM 521 C C . ASP A 1 71 ? -7.833 -8.524 17.069 1.00 90.06 71 ASP A C 1
ATOM 523 O O . ASP A 1 71 ? -7.215 -7.918 17.936 1.00 90.06 71 ASP A O 1
ATOM 527 N N . ARG A 1 72 ? -9.164 -8.624 17.141 1.00 90.00 72 ARG A N 1
ATOM 528 C CA . ARG A 1 72 ? -9.939 -8.050 18.254 1.00 90.00 72 ARG A CA 1
ATOM 529 C C . ARG A 1 72 ? -9.582 -8.648 19.620 1.00 90.00 72 ARG A C 1
ATOM 531 O O . ARG A 1 72 ? -9.781 -7.978 20.630 1.00 90.00 72 ARG A O 1
ATOM 538 N N . ARG A 1 73 ? -9.093 -9.891 19.669 1.00 91.81 73 ARG A N 1
ATOM 539 C CA . ARG A 1 73 ? -8.703 -10.582 20.910 1.00 91.81 73 ARG A CA 1
ATOM 540 C C . ARG A 1 73 ? -7.215 -10.437 21.198 1.00 91.81 73 ARG A C 1
ATOM 542 O O . ARG A 1 73 ? -6.849 -10.222 22.347 1.00 91.81 73 ARG A O 1
ATOM 549 N N . GLU A 1 74 ? -6.381 -10.563 20.171 1.00 92.69 74 GLU A N 1
ATOM 550 C CA . GLU A 1 74 ? -4.924 -10.628 20.327 1.00 92.69 74 GLU A CA 1
ATOM 551 C C . GLU A 1 74 ? -4.220 -9.283 20.131 1.00 92.69 74 GLU A C 1
ATOM 553 O O . GLU A 1 74 ? -3.156 -9.063 20.707 1.00 92.69 74 GLU A O 1
ATOM 558 N N . ARG A 1 75 ? -4.783 -8.396 19.300 1.00 88.19 75 ARG A N 1
ATOM 559 C CA . ARG A 1 75 ? -4.174 -7.125 18.866 1.00 88.19 75 ARG A CA 1
ATOM 560 C C . ARG A 1 75 ? -5.215 -6.001 18.737 1.00 88.19 75 ARG A C 1
ATOM 562 O O . ARG A 1 75 ? -5.414 -5.452 17.644 1.00 88.19 75 ARG A O 1
ATOM 569 N N . PRO A 1 76 ? -5.922 -5.654 19.830 1.00 87.62 76 PRO A N 1
ATOM 570 C CA . PRO A 1 76 ? -7.022 -4.688 19.801 1.00 87.62 76 PRO A CA 1
ATOM 571 C C . PRO A 1 76 ? -6.593 -3.276 19.365 1.00 87.62 76 PRO A C 1
ATOM 573 O O . PRO A 1 76 ? -7.440 -2.457 19.015 1.00 87.62 76 PRO A O 1
ATOM 576 N N . GLU A 1 77 ? -5.293 -2.975 19.362 1.00 84.56 77 GLU A N 1
ATOM 577 C CA . GLU A 1 77 ? -4.700 -1.723 18.894 1.00 84.56 77 GLU A CA 1
ATOM 578 C C . GLU A 1 77 ? -4.701 -1.553 17.364 1.00 84.56 77 GLU A C 1
ATOM 580 O O . GLU A 1 77 ? -4.505 -0.434 16.866 1.00 84.56 77 GLU A O 1
ATOM 585 N N . ARG A 1 78 ? -4.924 -2.631 16.596 1.00 84.88 78 ARG A N 1
ATOM 586 C CA . ARG A 1 78 ? -4.942 -2.568 15.127 1.00 84.88 78 ARG A CA 1
ATOM 587 C C . ARG A 1 78 ? -6.054 -1.655 14.594 1.00 84.88 78 ARG A C 1
ATOM 589 O O . ARG A 1 78 ? -7.105 -1.543 15.220 1.00 84.88 78 ARG A O 1
ATOM 596 N N . PRO A 1 79 ? -5.872 -1.025 13.414 1.00 83.69 79 PRO A N 1
ATOM 597 C CA . PRO A 1 79 ? -6.776 0.019 12.924 1.00 83.69 79 PRO A CA 1
ATOM 598 C C . PRO A 1 79 ? -8.255 -0.386 12.810 1.00 83.69 79 PRO A C 1
ATOM 600 O O . PRO A 1 79 ? -9.121 0.448 13.085 1.00 83.69 79 PRO A O 1
ATOM 603 N N . ILE A 1 80 ? -8.546 -1.632 12.408 1.00 86.25 80 ILE A N 1
ATOM 604 C CA . ILE A 1 80 ? -9.920 -2.130 12.229 1.00 86.25 80 ILE A CA 1
ATOM 605 C C . ILE A 1 80 ? -10.564 -2.485 13.586 1.00 86.25 80 ILE A C 1
ATOM 607 O O . ILE A 1 80 ? -11.586 -1.874 13.912 1.00 86.25 80 ILE A O 1
ATOM 611 N N . PRO A 1 81 ? -9.987 -3.366 14.439 1.00 85.94 81 PRO A N 1
ATOM 612 C CA . PRO A 1 81 ? -10.579 -3.668 15.747 1.00 85.94 81 PRO A CA 1
ATOM 613 C C . PRO A 1 81 ? -10.654 -2.461 16.684 1.00 85.94 81 PRO A C 1
ATOM 615 O O . PRO A 1 81 ? -11.626 -2.329 17.428 1.00 85.94 81 PRO A O 1
ATOM 618 N N . SER A 1 82 ? -9.671 -1.554 16.618 1.00 86.50 82 SER A N 1
ATOM 619 C CA . SER A 1 82 ? -9.639 -0.338 17.435 1.00 86.50 82 SER A CA 1
ATOM 620 C C . SER A 1 82 ? -10.665 0.714 16.989 1.00 86.50 82 SER A C 1
ATOM 622 O O . SER A 1 82 ? -10.706 1.804 17.559 1.00 86.50 82 SER A O 1
ATOM 624 N N . GLY A 1 83 ? -11.416 0.466 15.909 1.00 84.81 83 GLY A N 1
ATOM 625 C CA . GLY A 1 83 ? -12.408 1.391 15.356 1.00 84.81 83 GLY A CA 1
ATOM 626 C C . GLY A 1 83 ? -11.828 2.648 14.699 1.00 84.81 83 GLY A C 1
ATOM 627 O O . GLY A 1 83 ? -12.582 3.557 14.355 1.00 84.81 83 GLY A O 1
ATOM 628 N N . ARG A 1 84 ? -10.503 2.724 14.494 1.00 86.56 84 ARG A N 1
ATOM 629 C CA . ARG A 1 84 ? -9.863 3.855 13.792 1.00 86.56 84 ARG A CA 1
ATOM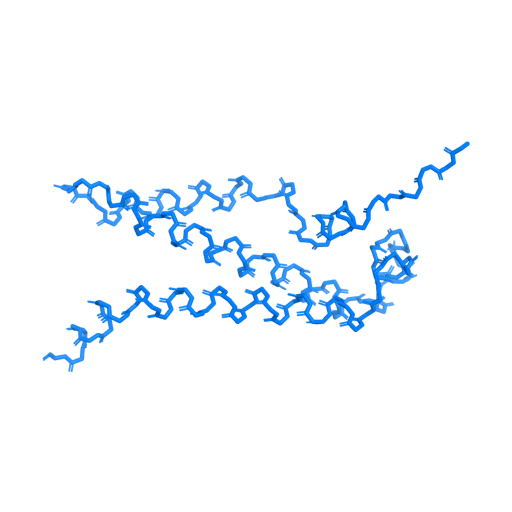 630 C C . ARG A 1 84 ? -10.232 3.867 12.307 1.00 86.56 84 ARG A C 1
ATOM 632 O O . ARG A 1 84 ? -10.308 4.937 11.703 1.00 86.56 84 ARG A O 1
ATOM 639 N N . ILE A 1 85 ? -10.476 2.690 11.733 1.00 87.81 85 ILE A N 1
ATOM 640 C CA . ILE A 1 85 ? -10.988 2.485 10.378 1.00 87.81 85 ILE A CA 1
ATOM 641 C C . ILE A 1 85 ? -12.209 1.571 10.470 1.00 87.81 85 ILE A C 1
ATOM 643 O O . ILE A 1 85 ? -12.155 0.515 11.094 1.00 87.81 85 ILE A O 1
ATOM 647 N N . SER A 1 86 ? -13.318 1.964 9.838 1.00 89.44 86 SER A N 1
ATOM 648 C CA . SER A 1 86 ? -14.486 1.083 9.752 1.00 89.44 86 SER A CA 1
ATOM 649 C C . SER A 1 86 ? -14.186 -0.110 8.842 1.00 89.44 86 SER A C 1
ATOM 651 O O . SER A 1 86 ? -13.520 0.047 7.815 1.00 89.44 86 SER A O 1
ATOM 653 N N . ARG A 1 87 ? -14.725 -1.290 9.163 1.00 90.00 87 ARG A N 1
ATOM 654 C CA . ARG A 1 87 ? -14.570 -2.494 8.331 1.00 90.00 87 ARG A CA 1
ATOM 655 C C . ARG A 1 87 ? -14.960 -2.241 6.871 1.00 90.00 87 ARG A C 1
ATOM 657 O O . ARG A 1 87 ? -14.224 -2.611 5.963 1.00 90.00 87 ARG A O 1
ATOM 664 N N . SER A 1 88 ? -16.072 -1.540 6.640 1.00 91.88 88 SER A N 1
ATOM 665 C CA . SER A 1 88 ? -16.529 -1.183 5.292 1.00 91.88 88 SER A CA 1
ATOM 666 C C . SER A 1 88 ? -15.521 -0.299 4.553 1.00 91.88 88 SER A C 1
ATOM 668 O O . SER A 1 88 ? -15.246 -0.533 3.381 1.00 91.88 88 SER A O 1
ATOM 670 N N . SER A 1 89 ? -14.921 0.686 5.232 1.00 91.06 89 SER A N 1
ATOM 671 C CA . SER A 1 89 ? -13.867 1.524 4.641 1.00 91.06 89 SER A CA 1
ATOM 672 C C . SER A 1 89 ? -12.609 0.722 4.308 1.00 91.06 89 SER A C 1
ATOM 674 O O . SER A 1 89 ? -12.010 0.961 3.263 1.00 91.06 89 SER A O 1
ATOM 676 N N . ALA A 1 90 ? -12.221 -0.229 5.163 1.00 90.44 90 ALA A N 1
ATOM 677 C CA . ALA A 1 90 ? -11.082 -1.107 4.908 1.00 90.44 90 ALA A CA 1
ATOM 678 C C . ALA A 1 90 ? -11.327 -2.017 3.693 1.00 90.44 90 ALA A C 1
ATOM 680 O O . ALA A 1 90 ? -10.445 -2.144 2.850 1.00 90.44 90 ALA A O 1
ATOM 681 N N . ILE A 1 91 ? -12.540 -2.566 3.548 1.00 93.06 91 ILE A N 1
ATOM 682 C CA . ILE A 1 91 ? -12.938 -3.364 2.376 1.00 93.06 91 ILE A CA 1
ATOM 683 C C . ILE A 1 91 ? -12.904 -2.522 1.099 1.00 93.06 91 ILE A C 1
ATOM 685 O O . ILE A 1 91 ? -12.341 -2.957 0.099 1.00 93.06 91 ILE A O 1
ATOM 689 N N . VAL A 1 92 ? -13.473 -1.312 1.117 1.00 95.31 92 VAL A N 1
ATOM 690 C CA . VAL A 1 92 ? -13.446 -0.422 -0.056 1.00 95.31 92 VAL A CA 1
ATOM 691 C C . VAL A 1 92 ? -12.006 -0.091 -0.441 1.00 95.31 92 VAL A C 1
ATOM 693 O O . VAL A 1 92 ? -11.648 -0.201 -1.608 1.00 95.31 92 VAL A O 1
ATOM 696 N N . PHE A 1 93 ? -11.161 0.255 0.531 1.00 91.50 93 PHE A N 1
ATOM 697 C CA . PHE A 1 93 ? -9.747 0.532 0.291 1.00 91.50 93 PHE A CA 1
ATOM 698 C C . PHE A 1 93 ? -9.006 -0.681 -0.291 1.00 91.50 93 PHE A C 1
ATOM 700 O O . PHE A 1 93 ? -8.339 -0.552 -1.313 1.00 91.50 93 PHE A O 1
ATOM 707 N N . MET A 1 94 ? -9.191 -1.865 0.303 1.00 93.62 94 MET A N 1
ATOM 708 C CA . MET A 1 94 ? -8.656 -3.137 -0.189 1.00 93.62 94 MET A CA 1
ATOM 709 C C . MET A 1 94 ? -9.038 -3.375 -1.655 1.00 93.62 94 MET A C 1
ATOM 711 O O . MET A 1 94 ? -8.163 -3.598 -2.489 1.00 93.62 94 MET A O 1
ATOM 715 N N . VAL A 1 95 ? -10.331 -3.297 -1.982 1.00 95.50 95 VAL A N 1
ATOM 716 C CA . VAL A 1 95 ? -10.839 -3.544 -3.339 1.00 95.50 95 VAL A CA 1
ATOM 717 C C . VAL A 1 95 ? -10.289 -2.520 -4.330 1.00 95.50 95 VAL A C 1
ATOM 719 O O . VAL A 1 95 ? -9.839 -2.906 -5.405 1.00 95.50 95 VAL A O 1
ATOM 722 N N . LEU A 1 96 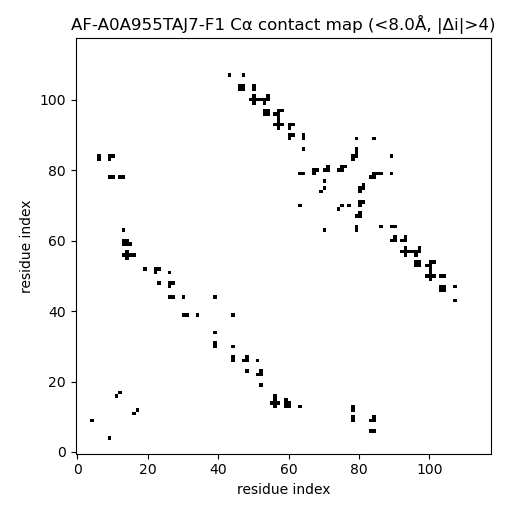? -10.271 -1.233 -3.970 1.00 95.38 96 LEU A N 1
ATOM 723 C CA . LEU A 1 96 ? -9.722 -0.182 -4.829 1.00 95.38 96 LEU A CA 1
ATOM 724 C C . LEU A 1 96 ? -8.239 -0.411 -5.126 1.00 95.38 96 LEU A C 1
ATOM 726 O O . LEU A 1 96 ? -7.834 -0.316 -6.281 1.00 95.38 96 LEU A O 1
ATOM 730 N N . CYS A 1 97 ? -7.441 -0.752 -4.113 1.00 92.00 97 CYS A N 1
ATOM 731 C CA . CYS A 1 97 ? -6.024 -1.056 -4.286 1.00 92.00 97 CYS A CA 1
ATOM 732 C C . CYS A 1 97 ? -5.803 -2.275 -5.193 1.00 92.00 97 CYS A C 1
ATOM 734 O O . CYS A 1 97 ? -4.986 -2.211 -6.111 1.00 92.00 97 CYS A O 1
ATOM 736 N N . LEU A 1 98 ? -6.554 -3.361 -4.981 1.00 92.56 98 LEU A N 1
ATOM 737 C CA . LEU A 1 98 ? -6.432 -4.574 -5.792 1.00 92.56 98 LEU A CA 1
ATOM 738 C C . LEU A 1 98 ? -6.837 -4.331 -7.250 1.00 92.56 98 LEU A C 1
ATOM 740 O O . LEU A 1 98 ? -6.080 -4.670 -8.157 1.00 92.56 98 LEU A O 1
ATOM 744 N N . ILE A 1 99 ? -7.992 -3.701 -7.486 1.00 95.31 99 ILE A N 1
ATOM 745 C CA . ILE A 1 99 ? -8.476 -3.408 -8.841 1.00 95.31 99 ILE A CA 1
ATOM 746 C C . ILE A 1 99 ? -7.522 -2.444 -9.553 1.00 95.31 99 ILE A C 1
ATOM 748 O O . ILE A 1 99 ? -7.143 -2.703 -10.690 1.00 95.31 99 ILE A O 1
ATOM 752 N N . ALA A 1 100 ? -7.082 -1.365 -8.897 1.00 93.56 100 ALA A N 1
ATOM 753 C CA . ALA A 1 100 ? -6.142 -0.416 -9.493 1.00 93.56 100 ALA A CA 1
ATOM 754 C C . ALA A 1 100 ? -4.804 -1.078 -9.858 1.00 93.56 100 ALA A C 1
ATOM 756 O O . ALA A 1 100 ? -4.311 -0.880 -10.966 1.00 93.56 100 ALA A O 1
ATOM 757 N N . GLY A 1 101 ? -4.247 -1.905 -8.967 1.00 90.94 101 GLY A N 1
ATOM 758 C CA . GLY A 1 101 ? -3.019 -2.649 -9.243 1.00 90.94 101 GLY A CA 1
ATOM 759 C C . GLY A 1 101 ? -3.164 -3.613 -10.424 1.00 90.94 101 GLY A C 1
ATOM 760 O O . GLY A 1 101 ? -2.323 -3.616 -11.322 1.00 90.94 101 GLY A O 1
ATOM 761 N N . LEU A 1 102 ? -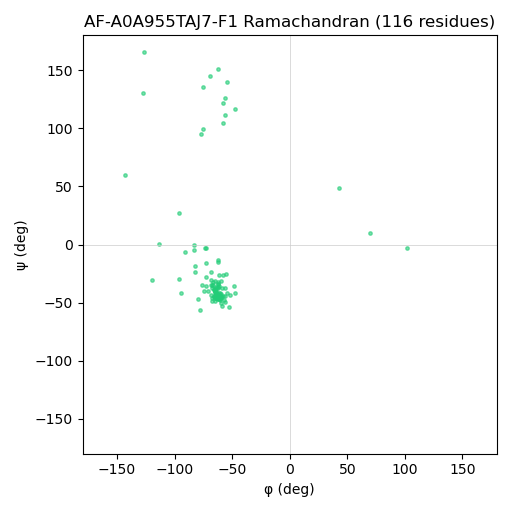4.261 -4.377 -10.474 1.00 91.06 102 LEU A N 1
ATOM 762 C CA . LEU A 1 102 ? -4.547 -5.294 -11.582 1.00 91.06 102 LEU A CA 1
ATOM 763 C C . LEU A 1 102 ? -4.779 -4.564 -12.909 1.00 91.06 102 LEU A C 1
ATOM 765 O O . LEU A 1 102 ? -4.285 -5.022 -13.933 1.00 91.06 102 LEU A O 1
ATOM 769 N N . MET A 1 103 ? -5.483 -3.429 -12.907 1.00 92.06 103 MET A N 1
ATOM 770 C CA . MET A 1 103 ? -5.698 -2.632 -14.121 1.00 92.06 103 MET A CA 1
ATOM 771 C C . MET A 1 103 ? -4.382 -2.095 -14.688 1.00 92.06 103 MET A C 1
ATOM 773 O O . MET A 1 103 ? -4.174 -2.161 -15.897 1.00 92.06 103 MET A O 1
ATOM 777 N N . ILE A 1 104 ? -3.479 -1.606 -13.830 1.00 89.19 104 ILE A N 1
ATOM 778 C CA . ILE A 1 104 ? -2.159 -1.135 -14.271 1.00 89.19 104 ILE A CA 1
ATOM 779 C C . ILE A 1 104 ? -1.353 -2.298 -14.862 1.00 89.19 104 ILE A C 1
ATOM 781 O O . ILE A 1 104 ? -0.773 -2.144 -15.932 1.00 89.19 104 ILE A O 1
ATOM 785 N N . LEU A 1 105 ? -1.344 -3.471 -14.215 1.00 86.31 105 LEU A N 1
ATOM 786 C CA . LEU A 1 105 ? -0.658 -4.645 -14.767 1.00 86.31 105 LEU A CA 1
ATOM 787 C C . LEU A 1 105 ? -1.270 -5.122 -16.084 1.00 86.31 105 LEU A C 1
ATOM 789 O O . LEU A 1 105 ? -0.517 -5.460 -16.989 1.00 86.31 105 LEU A O 1
ATOM 793 N N . GLY A 1 106 ? -2.599 -5.132 -16.210 1.00 85.69 106 GLY A N 1
ATOM 794 C CA . GLY A 1 106 ? -3.284 -5.495 -17.452 1.00 85.69 106 GLY A CA 1
ATOM 795 C C . GLY A 1 106 ? -2.901 -4.568 -18.605 1.00 85.69 106 GLY A C 1
ATOM 796 O O . GLY A 1 106 ? -2.510 -5.041 -19.665 1.00 85.69 106 GLY A O 1
ATOM 797 N N . TRP A 1 107 ? -2.884 -3.257 -18.350 1.00 85.50 107 TRP A N 1
ATOM 798 C CA . TRP A 1 107 ? -2.473 -2.251 -19.333 1.00 85.50 107 TRP A CA 1
ATOM 799 C C . TRP A 1 107 ? -1.020 -2.422 -19.801 1.00 85.50 107 TRP A C 1
ATOM 801 O O . TRP A 1 107 ? -0.704 -2.190 -20.965 1.00 85.50 107 TRP A O 1
ATOM 811 N N . ILE A 1 108 ? -0.117 -2.835 -18.904 1.00 79.31 108 ILE A N 1
ATOM 812 C CA . ILE A 1 108 ? 1.278 -3.146 -19.259 1.00 79.31 108 ILE A CA 1
ATOM 813 C C . ILE A 1 108 ? 1.365 -4.493 -20.000 1.00 79.31 108 ILE A C 1
ATOM 815 O O . ILE A 1 108 ? 2.136 -4.638 -20.949 1.00 79.31 108 ILE A O 1
ATOM 819 N N . GLY A 1 109 ? 0.585 -5.482 -19.556 1.00 67.69 109 GLY A N 1
ATOM 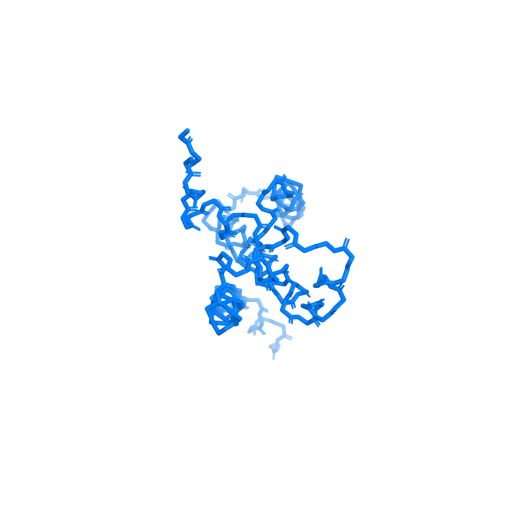820 C CA . GLY A 1 109 ? 0.605 -6.866 -20.026 1.00 67.69 109 GLY A CA 1
ATOM 821 C C . GLY A 1 109 ? 0.111 -7.058 -21.459 1.00 67.69 109 GLY A C 1
ATOM 822 O O . GLY A 1 109 ? 0.548 -8.004 -22.115 1.00 67.69 109 GLY A O 1
ATOM 823 N N . ASP A 1 110 ? -0.703 -6.141 -21.986 1.00 57.53 110 ASP A N 1
ATOM 824 C CA . ASP A 1 110 ? -1.169 -6.165 -23.380 1.00 57.53 110 ASP A CA 1
ATOM 825 C C . ASP A 1 110 ? -0.025 -6.050 -24.413 1.00 57.53 110 ASP A C 1
ATOM 827 O O . ASP A 1 110 ? -0.202 -6.387 -25.578 1.00 57.53 110 ASP A O 1
ATOM 831 N N . SER A 1 111 ? 1.195 -5.679 -24.014 1.00 52.44 111 SER A N 1
ATOM 832 C CA . SER A 1 111 ? 2.350 -5.726 -24.931 1.00 52.44 111 SER A CA 1
ATOM 833 C C . SER A 1 111 ? 2.995 -7.119 -25.042 1.00 52.44 111 SER A C 1
ATOM 835 O O . SER A 1 111 ? 3.722 -7.378 -25.994 1.00 52.44 111 SER A O 1
ATOM 837 N N . THR A 1 112 ? 2.750 -8.034 -24.096 1.00 48.22 112 THR A N 1
ATOM 838 C CA . THR A 1 112 ? 3.431 -9.348 -24.016 1.00 48.22 112 THR A CA 1
ATOM 839 C C . THR A 1 112 ? 2.453 -10.524 -24.121 1.00 48.22 112 THR A C 1
ATOM 841 O O . THR A 1 112 ? 2.797 -11.559 -24.688 1.00 48.22 112 THR A O 1
ATOM 844 N N . LEU A 1 113 ? 1.208 -10.361 -23.660 1.00 44.56 113 LEU A N 1
ATOM 845 C CA . LEU A 1 113 ? 0.143 -11.366 -23.792 1.00 44.56 113 LEU A CA 1
ATOM 846 C C . LEU A 1 113 ? -0.285 -11.588 -25.250 1.00 44.56 113 LEU A C 1
ATOM 848 O O . LEU A 1 113 ? -0.568 -12.722 -25.626 1.00 44.56 113 LEU A O 1
ATOM 852 N N . TYR A 1 114 ? -0.274 -10.542 -26.083 1.00 44.88 114 TYR A N 1
ATOM 853 C CA . TYR A 1 114 ? -0.599 -10.662 -27.510 1.00 44.88 114 TYR A CA 1
ATOM 854 C C . TYR A 1 114 ? 0.504 -11.356 -28.326 1.00 44.88 114 TYR A C 1
ATOM 856 O O . TYR A 1 114 ? 0.197 -12.010 -29.317 1.00 44.88 114 TYR A O 1
ATOM 864 N N . LEU A 1 115 ? 1.771 -11.261 -27.907 1.00 45.53 115 LEU A N 1
ATOM 865 C CA . LEU A 1 115 ? 2.903 -11.920 -28.577 1.00 45.53 115 LEU A CA 1
ATOM 866 C C . LEU A 1 115 ? 3.070 -13.395 -28.183 1.00 45.53 115 LEU A C 1
ATOM 868 O O . LEU A 1 115 ? 3.646 -14.154 -28.948 1.00 45.53 115 LEU A O 1
ATOM 872 N N . GLY A 1 116 ? 2.570 -13.817 -27.018 1.00 39.41 116 GLY A N 1
ATOM 873 C CA . GLY A 1 116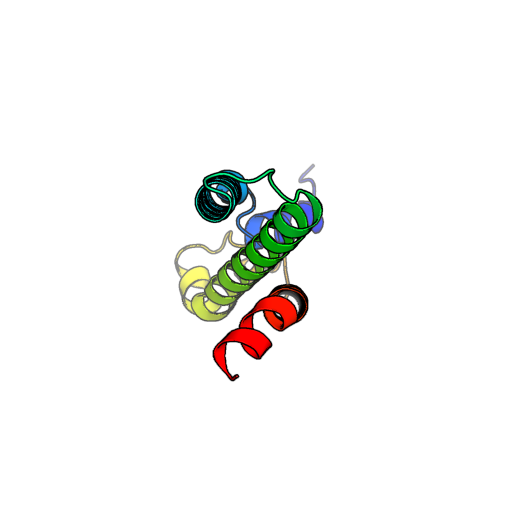 ? 2.592 -15.226 -26.595 1.00 39.41 116 GLY A CA 1
ATOM 874 C C . GLY A 1 116 ? 1.448 -16.086 -27.153 1.00 39.41 116 GLY A C 1
ATOM 875 O O . GLY A 1 116 ? 1.411 -17.286 -26.894 1.00 39.41 116 GLY A O 1
ATOM 876 N N . LEU A 1 117 ? 0.503 -15.475 -27.874 1.00 48.06 117 LEU A N 1
ATOM 877 C CA . LEU A 1 117 ? -0.686 -16.112 -28.460 1.00 48.06 117 LEU A CA 1
ATOM 878 C C . LEU A 1 117 ? -0.678 -16.121 -30.005 1.00 48.06 117 LEU A C 1
ATOM 880 O O . LEU A 1 117 ? -1.628 -16.633 -30.600 1.00 48.06 117 LEU A O 1
ATOM 884 N N . LEU A 1 118 ? 0.374 -15.580 -30.633 1.00 40.72 118 LEU A N 1
ATOM 885 C CA . LEU A 1 118 ? 0.669 -15.636 -32.073 1.00 40.72 118 LEU A CA 1
ATOM 886 C C . LEU A 1 118 ? 1.853 -16.574 -32.329 1.00 40.72 118 LEU A C 1
ATOM 888 O O . LEU A 1 118 ? 1.804 -17.289 -33.354 1.00 40.72 118 LEU A O 1
#

Secondary structure (DSSP, 8-state):
---PPPHHHHHHHHTTGGGHHHHHHHHHHHHHHHTTTS---HHHHHHHHHHHHHHHHHHHHHHHHHTHHHHHHH-TTSTTTTTSS-HHHHHHHHHHHHHHHHHHHHHHHTTTTTTS--

Mean predicted aligned error: 8.55 Å

Nearest PDB structures (foldseek):
  7bpu-assembly2_B  TM=9.418E-01  e=1.137E-03  Methanocaldococcus jannaschii DSM 2661
  4ev6-assembly1_E  TM=4.059E-01  e=3.705E+00  Methanocaldococcus jannaschii DSM 2661
  8xyv-assembly1_A  TM=4.206E-01  e=5.279E+00  synthetic construct
  8d9p-assembly1_A  TM=2.630E-01  e=6.797E+00  synthetic construct

Radius of gyration: 17.6 Å; Cα contacts (8 Å, |Δi|>4): 104; chains: 1; bounding box: 38×32×57 Å

pLDDT: mean 79.78, std 14.08, range [39.41, 95.5]

Sequence (118 aa):
MTSTPSKLKAFAELGRISNMPTCLTNVLVGCSIDTVGETLDWNRTLLVTLAVALLYTGGMAMNDVFDEGVDRRERPERPIPSGRISRSSAIVFMVLCLIAGLMILGWIGDSTLYLGLL